Protein AF-A0A2E3U8A0-F1 (afdb_monomer)

Mean predicted aligned error: 9.81 Å

Sequence (98 aa):
MNESTGKESTGNEHTADSVTVDEIDADIQVDATGLFCPEPVMLLHNRFRDMQAGDTLLMTATDPSTTRDVPKFCLFLGHELLARDEQGGTYRYLLRKH

Solvent-accessible surface area (backbone atoms only — not comparable to full-atom values): 6071 Å² total; per-residue (Å²): 133,88,83,83,90,87,80,86,92,85,88,83,92,83,84,80,88,78,68,51,64,87,78,51,87,51,80,38,80,42,84,31,60,90,40,55,91,65,50,44,61,53,51,49,53,57,52,60,67,78,51,55,75,69,41,29,36,32,38,36,28,51,47,76,64,49,77,61,48,51,62,47,50,22,66,74,73,62,33,44,76,75,26,68,49,78,54,97,66,38,36,37,38,31,33,30,38,99

Radius of gyration: 15.48 Å; Cα contacts (8 Å, |Δi|>4): 148; chains: 1; bounding box: 46×41×27 Å

Structure (mmCIF, N/CA/C/O backbone):
data_AF-A0A2E3U8A0-F1
#
_entry.id   AF-A0A2E3U8A0-F1
#
loop_
_atom_site.group_PDB
_atom_site.id
_atom_site.type_symbol
_atom_site.label_atom_id
_atom_site.label_alt_id
_atom_site.label_comp_id
_atom_site.label_asym_id
_atom_site.label_entity_id
_atom_site.label_seq_id
_atom_site.pdbx_PDB_ins_code
_atom_site.Cartn_x
_atom_site.Cartn_y
_atom_site.Cartn_z
_atom_site.occupancy
_atom_site.B_iso_or_equiv
_atom_site.auth_seq_id
_atom_site.auth_comp_id
_atom_site.auth_asym_id
_atom_site.auth_atom_id
_atom_site.pdbx_PDB_model_num
ATOM 1 N N . MET A 1 1 ? -32.860 19.843 3.736 1.00 46.25 1 MET A N 1
ATOM 2 C CA . MET A 1 1 ? -32.029 18.674 4.066 1.00 46.25 1 MET A CA 1
ATOM 3 C C . MET A 1 1 ? -30.585 19.146 4.083 1.00 46.25 1 MET A C 1
ATOM 5 O O . MET A 1 1 ? -30.030 19.419 3.030 1.00 46.25 1 MET A O 1
ATOM 9 N N . ASN A 1 2 ? -30.081 19.392 5.291 1.00 39.50 2 ASN A N 1
ATOM 10 C CA . ASN A 1 2 ? -28.661 19.509 5.664 1.00 39.50 2 ASN A CA 1
ATOM 11 C C . ASN A 1 2 ? -27.846 18.360 5.020 1.00 39.50 2 ASN A C 1
ATOM 13 O O . ASN A 1 2 ? -28.405 17.289 4.825 1.00 39.50 2 ASN A O 1
ATOM 17 N N . GLU A 1 3 ? -26.609 18.529 4.546 1.00 40.66 3 GLU A N 1
ATOM 18 C CA . GLU A 1 3 ? -25.377 18.879 5.278 1.00 40.66 3 GLU A CA 1
ATOM 19 C C . GLU A 1 3 ? -24.318 19.421 4.289 1.00 40.66 3 GLU A C 1
ATOM 21 O O . GLU A 1 3 ? -24.178 18.919 3.180 1.00 40.66 3 GLU A O 1
ATOM 26 N N . SER A 1 4 ? -23.736 20.592 4.552 1.00 46.75 4 SER A N 1
ATOM 27 C CA . SER A 1 4 ? -22.425 20.775 5.213 1.00 46.75 4 SER A CA 1
ATOM 28 C C . SER A 1 4 ? -21.251 20.833 4.228 1.00 46.75 4 SER A C 1
ATOM 30 O O . SER A 1 4 ? -20.666 19.838 3.828 1.00 46.75 4 SER A O 1
ATOM 32 N N . THR A 1 5 ? -20.950 22.072 3.844 1.00 45.66 5 THR A N 1
ATOM 33 C CA . THR A 1 5 ? -19.640 22.736 3.898 1.00 45.66 5 THR A CA 1
ATOM 34 C C . THR A 1 5 ? -18.388 21.861 4.061 1.00 45.66 5 THR A C 1
ATOM 36 O O . THR A 1 5 ? -18.181 21.242 5.099 1.00 45.66 5 THR A O 1
ATOM 39 N N . GLY A 1 6 ? -17.478 21.978 3.092 1.00 41.44 6 GLY A N 1
ATOM 40 C CA . GLY A 1 6 ? -16.084 21.541 3.171 1.00 41.44 6 GLY A CA 1
ATOM 41 C C . GLY A 1 6 ? -15.269 22.229 2.080 1.00 41.44 6 GLY A C 1
ATOM 42 O O . GLY A 1 6 ? -15.029 21.665 1.020 1.00 41.44 6 GLY A O 1
ATOM 43 N N . LYS A 1 7 ? -14.966 23.507 2.303 1.00 42.38 7 LYS A N 1
ATOM 44 C CA . LYS A 1 7 ? -14.158 24.372 1.442 1.00 42.38 7 LYS A CA 1
ATOM 45 C C . LYS A 1 7 ? -12.664 24.247 1.804 1.00 42.38 7 LYS A C 1
ATOM 47 O O . LYS A 1 7 ? -12.350 24.014 2.964 1.00 42.38 7 LYS A O 1
ATOM 52 N N . GLU A 1 8 ? -11.824 24.577 0.818 1.00 38.75 8 GLU A N 1
ATOM 53 C CA . GLU A 1 8 ? -10.436 25.097 0.903 1.00 38.75 8 GLU A CA 1
ATOM 54 C C . GLU A 1 8 ? -9.303 24.058 1.058 1.00 38.75 8 GLU A C 1
ATOM 56 O O . GLU A 1 8 ? -9.272 23.290 2.007 1.00 38.75 8 GLU A O 1
ATOM 61 N N . SER A 1 9 ? -8.430 23.860 0.056 1.00 49.72 9 SER A N 1
ATOM 62 C CA . SER A 1 9 ? -7.401 24.747 -0.549 1.00 49.72 9 SER A CA 1
ATOM 63 C C . SER A 1 9 ? -6.117 24.851 0.281 1.00 49.72 9 SER A C 1
ATOM 65 O O . SER A 1 9 ? -6.106 25.516 1.307 1.00 49.72 9 SER A O 1
ATOM 67 N N . THR A 1 10 ? -5.026 24.258 -0.215 1.00 37.59 10 THR A N 1
ATOM 68 C CA . THR A 1 10 ? -3.596 24.673 -0.145 1.00 37.59 10 THR A CA 1
ATOM 69 C C . THR A 1 10 ? -2.801 23.487 -0.723 1.00 37.59 10 THR A C 1
ATOM 71 O O . THR A 1 10 ? -2.973 22.371 -0.265 1.00 37.59 10 THR A O 1
ATOM 74 N N . GLY A 1 11 ? -2.028 23.548 -1.807 1.00 46.59 11 GLY A N 1
ATOM 75 C CA . GLY A 1 11 ? -1.182 24.611 -2.324 1.00 46.59 11 GLY A CA 1
ATOM 76 C C . GLY A 1 11 ? 0.272 24.285 -1.975 1.00 46.59 11 GLY A C 1
ATOM 77 O O . GLY A 1 11 ? 0.722 24.731 -0.930 1.00 46.59 11 GLY A O 1
ATOM 78 N N . ASN A 1 12 ? 0.98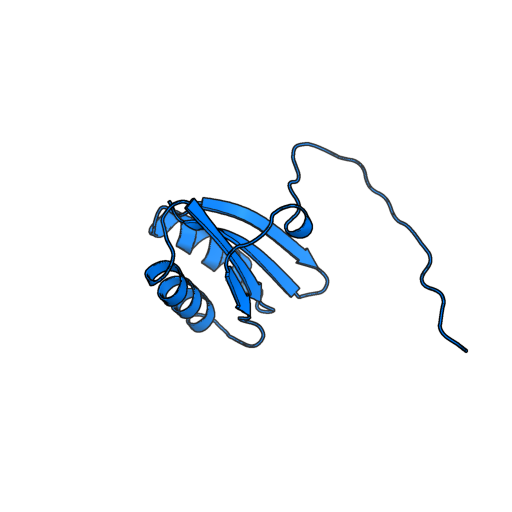3 23.524 -2.822 1.00 40.41 12 ASN A N 1
ATOM 79 C CA . ASN A 1 12 ? 2.413 23.740 -3.074 1.00 40.41 12 ASN A CA 1
ATOM 80 C C . ASN A 1 12 ? 2.891 23.031 -4.356 1.00 40.41 12 ASN A C 1
ATOM 82 O O . ASN A 1 12 ? 2.691 21.833 -4.541 1.00 40.41 12 ASN A O 1
ATOM 86 N N . GLU A 1 13 ? 3.561 23.792 -5.215 1.00 48.44 13 GLU A N 1
ATOM 87 C CA . GLU A 1 13 ? 4.324 23.333 -6.374 1.00 48.44 13 GLU A CA 1
ATOM 88 C C . GLU A 1 13 ? 5.663 22.727 -5.909 1.00 48.44 13 GLU A C 1
ATOM 90 O O . GLU A 1 13 ? 6.386 23.413 -5.193 1.00 48.44 13 GLU A O 1
ATOM 95 N N . HIS A 1 14 ? 6.028 21.503 -6.329 1.00 40.88 14 HIS A N 1
ATOM 96 C CA . HIS A 1 14 ? 7.327 21.199 -6.973 1.00 40.88 14 HIS A CA 1
ATOM 97 C C . HIS A 1 14 ? 7.516 19.702 -7.318 1.00 40.88 14 HIS A C 1
ATOM 99 O O . HIS A 1 14 ? 7.589 18.849 -6.442 1.00 40.88 14 HIS A O 1
ATOM 105 N N . THR A 1 15 ? 7.808 19.473 -8.603 1.00 39.53 15 THR A N 1
ATOM 106 C CA . THR A 1 15 ? 8.635 18.404 -9.211 1.00 39.53 15 THR A CA 1
ATOM 107 C C . THR A 1 15 ? 8.137 16.954 -9.302 1.00 39.53 15 THR A C 1
ATOM 109 O O . THR A 1 15 ? 8.205 16.186 -8.353 1.00 39.53 15 THR A O 1
ATOM 112 N N . ALA A 1 16 ? 7.868 16.599 -10.566 1.00 45.34 16 ALA A N 1
ATOM 113 C CA . ALA A 1 16 ? 8.147 15.335 -11.255 1.00 45.34 16 ALA A CA 1
ATOM 114 C C . ALA A 1 16 ? 7.371 14.080 -10.814 1.00 45.34 16 ALA A C 1
ATOM 116 O O . ALA A 1 16 ? 7.706 13.434 -9.830 1.00 45.34 16 ALA A O 1
ATOM 117 N N . ASP A 1 17 ? 6.399 13.711 -11.655 1.00 45.94 17 ASP A N 1
ATOM 118 C CA . ASP A 1 17 ? 5.867 12.348 -11.811 1.00 45.94 17 ASP A CA 1
ATOM 119 C C . ASP A 1 17 ? 5.314 11.708 -10.521 1.00 45.94 17 ASP A C 1
ATOM 121 O O . ASP A 1 17 ? 5.711 10.625 -10.104 1.00 45.94 17 ASP A O 1
ATOM 125 N N . SER A 1 18 ? 4.401 12.401 -9.834 1.00 48.56 18 SER A N 1
ATOM 126 C CA . SER A 1 18 ? 3.676 11.819 -8.696 1.00 48.56 18 SER A CA 1
ATOM 127 C C . SER A 1 18 ? 2.413 11.131 -9.185 1.00 48.56 18 SER A C 1
ATOM 129 O O . SER A 1 18 ? 1.341 11.725 -9.166 1.00 48.56 18 SER A O 1
ATOM 131 N N . VAL A 1 19 ? 2.546 9.883 -9.625 1.00 58.12 19 VAL A N 1
ATOM 132 C CA . VAL A 1 19 ? 1.387 9.002 -9.778 1.00 58.12 19 VAL A CA 1
ATOM 133 C C . VAL A 1 19 ? 0.796 8.781 -8.387 1.00 58.12 19 VAL A C 1
ATOM 135 O O . VAL A 1 19 ? 1.447 8.202 -7.511 1.00 58.12 19 VAL A O 1
ATOM 138 N N . THR A 1 20 ? -0.405 9.300 -8.146 1.00 68.19 20 THR A N 1
ATOM 139 C CA . THR A 1 20 ? -1.070 9.141 -6.850 1.00 68.19 20 THR A CA 1
ATOM 140 C C . THR A 1 20 ? -1.723 7.761 -6.758 1.00 68.19 20 THR A C 1
ATOM 142 O O . THR A 1 20 ? -2.133 7.179 -7.760 1.00 68.19 20 THR A O 1
ATOM 145 N N . VAL A 1 21 ? -1.830 7.204 -5.545 1.00 74.44 21 VAL A N 1
ATOM 146 C CA . VAL A 1 21 ? -2.475 5.888 -5.329 1.00 74.44 21 VAL A CA 1
ATOM 147 C C . VAL A 1 21 ? -3.943 5.852 -5.778 1.00 74.44 21 VAL A C 1
ATOM 149 O O . VAL A 1 21 ? -4.469 4.769 -5.990 1.00 74.44 21 VAL A O 1
ATOM 152 N N . ASP A 1 22 ? -4.591 7.014 -5.905 1.00 69.44 22 ASP A N 1
ATOM 153 C CA . ASP A 1 22 ? -5.984 7.166 -6.350 1.00 69.44 22 ASP A CA 1
ATOM 154 C C . ASP A 1 22 ? -6.125 7.104 -7.883 1.00 69.44 22 ASP A C 1
ATOM 156 O O . ASP A 1 22 ? -7.189 6.784 -8.402 1.00 69.44 22 ASP A O 1
ATOM 160 N N . GLU A 1 23 ? -5.042 7.361 -8.624 1.00 73.31 23 GLU A N 1
ATOM 161 C CA . GLU A 1 23 ? -5.040 7.345 -10.093 1.00 73.31 23 GLU A CA 1
ATOM 162 C C . GLU A 1 23 ? -4.829 5.947 -10.688 1.00 73.31 23 GLU A C 1
ATOM 164 O O . GLU A 1 23 ? -5.032 5.760 -11.890 1.00 73.31 23 GLU A O 1
ATOM 169 N N . ILE A 1 24 ? -4.420 4.964 -9.879 1.00 78.44 24 ILE A N 1
ATOM 170 C CA . ILE A 1 24 ? -4.223 3.588 -10.341 1.00 78.44 24 ILE A CA 1
ATOM 171 C C . ILE A 1 24 ? -5.302 2.679 -9.763 1.00 78.44 24 ILE A C 1
ATOM 173 O O . ILE A 1 24 ? -5.431 2.530 -8.549 1.00 78.44 24 ILE A O 1
ATOM 177 N N . ASP A 1 25 ? -6.011 1.998 -10.662 1.00 81.12 25 ASP A N 1
ATOM 178 C CA . ASP A 1 25 ? -6.937 0.930 -10.308 1.00 81.12 25 ASP A CA 1
ATOM 179 C C . ASP A 1 25 ? -6.147 -0.269 -9.753 1.00 81.12 25 ASP A C 1
ATOM 181 O O . ASP A 1 25 ? -5.318 -0.888 -10.433 1.00 81.12 25 ASP A O 1
ATOM 185 N N . ALA A 1 26 ? -6.330 -0.536 -8.462 1.00 88.75 26 ALA A N 1
ATOM 186 C CA . ALA A 1 26 ? -5.731 -1.681 -7.799 1.00 88.75 26 ALA A CA 1
ATOM 187 C C . ALA A 1 26 ? -6.663 -2.885 -7.929 1.00 88.75 26 ALA A C 1
ATOM 189 O O . ALA A 1 26 ? -7.789 -2.830 -7.435 1.00 88.75 26 ALA A O 1
ATOM 190 N N . ASP A 1 27 ? -6.173 -3.976 -8.518 1.00 91.12 27 ASP A N 1
ATOM 191 C CA . ASP A 1 27 ? -6.955 -5.209 -8.671 1.00 91.12 27 ASP A CA 1
ATOM 192 C C . ASP A 1 27 ? -7.339 -5.794 -7.301 1.00 91.12 27 ASP A C 1
ATOM 194 O O . ASP A 1 27 ? -8.464 -6.240 -7.065 1.00 91.12 27 ASP A O 1
ATOM 198 N N . ILE A 1 28 ? -6.408 -5.718 -6.345 1.00 91.62 28 ILE A N 1
ATOM 199 C CA . ILE A 1 28 ? -6.590 -6.242 -4.994 1.00 91.62 28 ILE A CA 1
ATOM 200 C C . ILE A 1 28 ? -6.359 -5.146 -3.966 1.00 91.62 28 ILE A C 1
ATOM 202 O O . ILE A 1 28 ? -5.366 -4.425 -3.998 1.00 91.62 28 ILE A O 1
ATOM 206 N N . GLN A 1 29 ? -7.251 -5.066 -2.983 1.00 91.00 29 GLN A N 1
ATOM 207 C CA . GLN A 1 29 ? -7.098 -4.168 -1.846 1.00 91.00 29 GLN A CA 1
ATOM 208 C C . GLN A 1 29 ? -6.932 -4.958 -0.555 1.00 91.00 29 GLN A C 1
ATOM 210 O O . GLN A 1 29 ? -7.612 -5.954 -0.300 1.00 91.00 29 GLN A O 1
ATOM 215 N N . VAL A 1 30 ? -5.997 -4.502 0.266 1.00 90.12 30 VAL A N 1
ATOM 216 C CA . VAL A 1 30 ? -5.610 -5.127 1.516 1.00 90.12 30 VAL A CA 1
ATOM 217 C C . VAL A 1 30 ? -5.680 -4.101 2.624 1.00 90.12 30 VAL A C 1
ATOM 219 O O . VAL A 1 30 ? -4.947 -3.116 2.619 1.00 90.12 30 VAL A O 1
ATOM 222 N N . ASP A 1 31 ? -6.511 -4.381 3.618 1.00 90.50 31 ASP A N 1
ATOM 223 C CA . ASP A 1 31 ? -6.502 -3.630 4.860 1.00 90.50 31 ASP A CA 1
ATOM 224 C C . ASP A 1 31 ? -5.610 -4.334 5.888 1.00 90.50 31 ASP A C 1
ATOM 226 O O . ASP A 1 31 ? -5.835 -5.488 6.257 1.00 90.50 31 ASP A O 1
ATOM 230 N N . ALA A 1 32 ? -4.562 -3.635 6.304 1.00 88.19 32 ALA A N 1
ATOM 231 C CA . ALA A 1 32 ? -3.647 -4.012 7.369 1.00 88.19 32 ALA A CA 1
ATOM 232 C C . ALA A 1 32 ? -3.642 -2.946 8.479 1.00 88.19 32 ALA A C 1
ATOM 234 O O . ALA A 1 32 ? -2.647 -2.759 9.185 1.00 88.19 32 ALA A O 1
ATOM 235 N N . THR A 1 33 ? -4.744 -2.204 8.620 1.00 87.75 33 THR A N 1
ATOM 236 C CA . THR A 1 33 ? -4.890 -1.216 9.687 1.00 87.75 33 THR A CA 1
ATOM 237 C C . THR A 1 33 ? -4.981 -1.925 11.039 1.00 87.75 33 THR A C 1
ATOM 239 O O . THR A 1 33 ? -5.552 -3.006 11.170 1.00 87.75 33 THR A O 1
ATOM 242 N N . GLY A 1 34 ? -4.322 -1.368 12.057 1.00 84.44 34 GLY A N 1
ATOM 243 C CA . GLY A 1 34 ? -4.226 -2.004 13.377 1.00 84.44 34 GLY A CA 1
ATOM 244 C C . GLY A 1 34 ? -3.325 -3.248 13.459 1.00 84.44 34 GLY A C 1
ATOM 245 O O . GLY A 1 34 ? -3.175 -3.794 14.552 1.00 84.44 34 GLY A O 1
ATOM 246 N N . LEU A 1 35 ? -2.699 -3.678 12.356 1.00 85.19 35 LEU A N 1
ATOM 247 C CA . LEU A 1 35 ? -1.683 -4.731 12.366 1.00 85.19 35 LEU A CA 1
ATOM 248 C C . LEU A 1 35 ? -0.288 -4.135 12.581 1.00 85.19 35 LEU A C 1
ATOM 250 O O . LEU A 1 35 ? 0.048 -3.080 12.045 1.00 85.19 35 LEU A O 1
ATOM 254 N N . PHE A 1 36 ? 0.544 -4.849 13.337 1.00 81.81 36 PHE A N 1
ATOM 255 C CA . PHE A 1 36 ? 1.922 -4.459 13.637 1.00 81.81 36 PHE A CA 1
ATOM 256 C C . PHE A 1 36 ? 2.905 -5.485 13.079 1.00 81.81 36 PHE A C 1
ATOM 258 O O . PHE A 1 36 ? 2.571 -6.656 12.898 1.00 81.81 36 PHE A O 1
ATOM 265 N N . CYS A 1 37 ? 4.133 -5.045 12.801 1.00 73.50 37 CYS A N 1
ATOM 266 C CA . CYS A 1 37 ? 5.183 -5.907 12.262 1.00 73.50 37 CYS A CA 1
ATOM 267 C C . CYS A 1 37 ? 5.354 -7.183 13.125 1.00 73.50 37 CYS A C 1
ATOM 269 O O . CYS A 1 37 ? 5.475 -7.058 14.348 1.00 73.50 37 CYS A O 1
ATOM 271 N N . PRO A 1 38 ? 5.371 -8.400 12.533 1.00 80.88 38 PRO A N 1
ATOM 272 C CA . PRO A 1 38 ? 5.481 -8.714 11.097 1.00 80.88 38 PRO A CA 1
ATOM 273 C C . PRO A 1 38 ? 4.161 -9.024 10.359 1.00 80.88 38 PRO A C 1
ATOM 275 O O . PRO A 1 38 ? 4.199 -9.355 9.173 1.00 80.88 38 PRO A O 1
ATOM 278 N N . GLU A 1 39 ? 3.004 -8.904 11.010 1.00 83.25 39 GLU A N 1
ATOM 279 C CA . GLU A 1 39 ? 1.688 -9.260 10.447 1.00 83.25 39 GLU A CA 1
ATOM 280 C C . GLU A 1 39 ? 1.384 -8.638 9.062 1.00 83.25 39 GLU A C 1
ATOM 282 O O . GLU A 1 39 ? 1.039 -9.396 8.150 1.00 83.25 39 GLU A O 1
ATOM 287 N N . PRO A 1 40 ? 1.551 -7.315 8.820 1.00 83.94 40 PRO A N 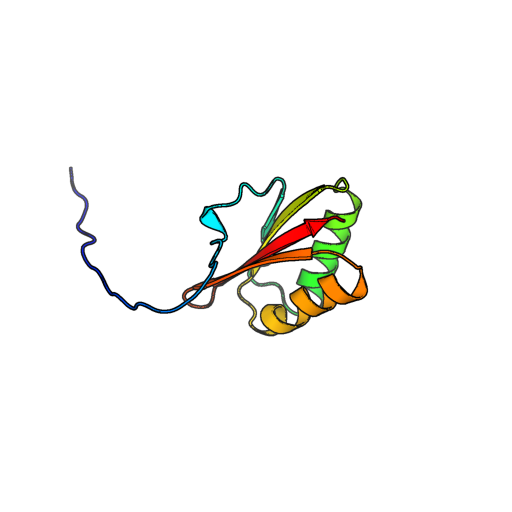1
ATOM 288 C CA . PRO A 1 40 ? 1.196 -6.707 7.530 1.00 83.94 40 PRO A CA 1
ATOM 289 C C . PRO A 1 40 ? 2.015 -7.270 6.360 1.00 83.94 40 PRO A C 1
ATOM 291 O O . PRO A 1 40 ? 1.494 -7.477 5.265 1.00 83.94 40 PRO A O 1
ATOM 294 N N . VAL A 1 41 ? 3.292 -7.583 6.598 1.00 83.94 41 VAL A N 1
ATOM 295 C CA . VAL A 1 41 ? 4.190 -8.158 5.585 1.00 83.94 41 VAL A CA 1
ATOM 296 C C . VAL A 1 41 ? 3.812 -9.605 5.280 1.00 83.94 41 VAL A C 1
ATOM 298 O O . VAL A 1 41 ? 3.833 -10.025 4.122 1.00 83.94 41 VAL A O 1
ATOM 301 N N . MET A 1 42 ? 3.431 -10.376 6.303 1.00 86.56 42 MET A N 1
ATOM 302 C CA . MET A 1 42 ? 2.942 -11.741 6.106 1.00 86.56 42 MET A CA 1
ATOM 303 C C . MET A 1 42 ? 1.635 -11.760 5.314 1.00 86.56 42 MET A C 1
ATOM 305 O O . MET A 1 42 ? 1.456 -12.606 4.436 1.00 86.56 42 MET A O 1
ATOM 309 N N . LEU A 1 43 ? 0.742 -10.810 5.585 1.00 87.56 43 LEU A N 1
ATOM 310 C CA . LEU A 1 43 ? -0.527 -10.699 4.883 1.00 87.56 43 LEU A CA 1
ATOM 311 C C . LEU A 1 43 ? -0.323 -10.299 3.415 1.00 87.56 43 LEU A C 1
ATOM 313 O O . LEU A 1 43 ? -0.899 -10.940 2.535 1.00 87.56 43 LEU A O 1
ATOM 317 N N . LEU A 1 44 ? 0.566 -9.337 3.140 1.00 88.06 44 LEU A N 1
ATOM 318 C CA . LEU A 1 44 ? 1.049 -9.033 1.788 1.00 88.06 44 LEU A CA 1
ATOM 319 C C . LEU A 1 44 ? 1.567 -10.291 1.085 1.00 88.06 44 LEU A C 1
ATOM 321 O O . LEU A 1 44 ? 1.089 -10.627 0.006 1.00 88.06 44 LEU A O 1
ATOM 325 N N . HIS A 1 45 ? 2.489 -11.031 1.708 1.00 87.75 45 HIS A N 1
ATOM 326 C CA . HIS A 1 45 ? 3.044 -12.257 1.131 1.00 87.75 45 HIS A CA 1
ATOM 327 C C . HIS A 1 45 ? 1.972 -13.283 0.764 1.00 87.75 45 HIS A C 1
ATOM 329 O O . HIS A 1 45 ? 2.028 -13.885 -0.310 1.00 87.75 45 HIS A O 1
ATOM 335 N N . ASN A 1 46 ? 0.984 -13.468 1.640 1.00 89.19 46 ASN A N 1
ATOM 336 C CA . ASN A 1 46 ? -0.099 -14.402 1.387 1.00 89.19 46 ASN A CA 1
ATOM 337 C C . ASN A 1 46 ? -0.962 -13.952 0.199 1.00 89.19 46 ASN A C 1
ATOM 339 O O . ASN A 1 46 ? -1.291 -14.764 -0.653 1.00 89.19 46 ASN A O 1
ATOM 343 N N . ARG A 1 47 ? -1.264 -12.653 0.085 1.00 89.56 47 ARG A N 1
ATOM 344 C CA . ARG A 1 47 ? -2.037 -12.105 -1.043 1.00 89.56 47 ARG A CA 1
ATOM 345 C C . ARG A 1 47 ? -1.278 -12.190 -2.363 1.00 89.56 47 ARG A C 1
ATOM 347 O O . ARG A 1 47 ? -1.839 -12.632 -3.358 1.00 89.56 47 ARG A O 1
ATOM 354 N N . PHE A 1 48 ? 0.016 -11.886 -2.350 1.00 87.88 48 PHE A N 1
ATOM 355 C CA . PHE A 1 48 ? 0.889 -12.013 -3.519 1.00 87.88 48 PHE A CA 1
ATOM 356 C C . PHE A 1 48 ? 0.994 -13.445 -4.056 1.00 87.88 48 PHE A C 1
ATOM 358 O O . PHE A 1 48 ? 1.289 -13.638 -5.239 1.00 87.88 48 PHE A O 1
ATOM 365 N N . ARG A 1 49 ? 0.756 -14.459 -3.217 1.00 86.56 49 ARG A N 1
ATOM 366 C CA . ARG A 1 49 ? 0.741 -15.860 -3.650 1.00 86.56 49 ARG A CA 1
ATOM 367 C C . ARG A 1 49 ? -0.434 -16.163 -4.582 1.00 86.56 49 ARG A C 1
ATOM 369 O O . ARG A 1 49 ? -0.225 -16.880 -5.557 1.00 86.56 49 ARG A O 1
ATOM 376 N N . ASP A 1 50 ? -1.610 -15.609 -4.303 1.00 87.12 50 ASP A N 1
ATOM 377 C CA . ASP A 1 50 ? -2.829 -15.810 -5.100 1.00 87.12 50 ASP A CA 1
ATOM 378 C C . ASP A 1 50 ? -2.932 -14.864 -6.315 1.00 87.12 50 ASP A C 1
ATOM 380 O O . ASP A 1 50 ? -3.704 -15.124 -7.232 1.00 87.12 50 ASP A O 1
ATOM 384 N N . MET A 1 51 ? -2.126 -13.798 -6.353 1.00 88.69 51 MET A N 1
ATOM 385 C CA . MET A 1 51 ? -2.059 -12.834 -7.464 1.00 88.69 51 MET A CA 1
ATOM 386 C C . MET A 1 51 ? -1.436 -13.405 -8.743 1.00 88.69 51 MET A C 1
ATOM 388 O O . MET A 1 51 ? -0.582 -14.295 -8.694 1.00 88.69 51 MET A O 1
ATOM 392 N N . GLN A 1 52 ? -1.750 -12.816 -9.890 1.00 88.56 52 GLN A N 1
ATOM 393 C CA . GLN A 1 52 ? -1.069 -13.049 -11.162 1.00 88.56 52 GLN A CA 1
ATOM 394 C C . GLN A 1 52 ? 0.050 -12.023 -11.393 1.00 88.56 52 GLN A C 1
ATOM 396 O O . GLN A 1 52 ? 0.085 -10.952 -10.790 1.00 88.56 52 GLN A O 1
ATOM 401 N N . ALA A 1 53 ? 1.028 -12.371 -12.233 1.00 88.88 53 ALA A N 1
ATOM 402 C CA . ALA A 1 53 ? 2.062 -11.417 -12.629 1.00 88.88 53 ALA A CA 1
ATOM 403 C C . ALA A 1 53 ? 1.424 -10.287 -13.450 1.00 88.88 53 ALA A C 1
ATOM 405 O O . ALA A 1 53 ? 0.722 -10.551 -14.423 1.00 88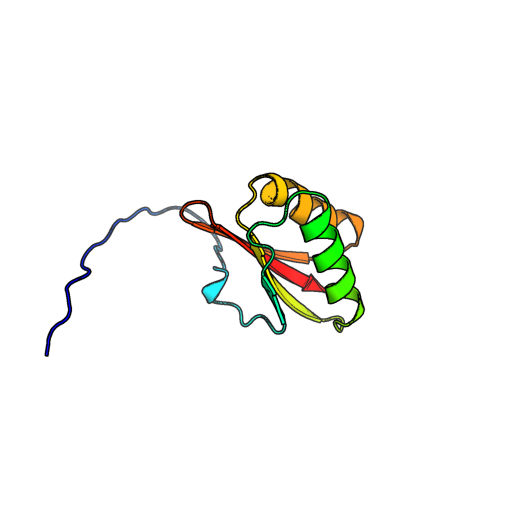.88 53 ALA A O 1
ATOM 406 N N . GLY A 1 54 ? 1.676 -9.044 -13.052 1.00 88.81 54 GLY A N 1
ATOM 407 C CA . GLY A 1 54 ? 1.029 -7.847 -13.579 1.00 88.81 54 GLY A CA 1
ATOM 408 C C . GLY A 1 54 ? -0.043 -7.263 -12.657 1.00 88.81 54 GLY A C 1
ATOM 409 O O . GLY A 1 54 ? -0.301 -6.065 -12.769 1.00 88.81 54 GLY A O 1
ATOM 410 N N . ASP A 1 55 ? -0.598 -8.045 -11.724 1.00 92.50 55 ASP A N 1
ATOM 411 C CA . ASP A 1 55 ? -1.648 -7.559 -10.824 1.00 92.50 55 ASP A CA 1
ATOM 412 C C . ASP A 1 55 ? -1.120 -6.498 -9.860 1.00 92.50 55 ASP A C 1
ATOM 414 O O . ASP A 1 55 ? 0.024 -6.545 -9.382 1.00 92.50 55 ASP A O 1
ATOM 418 N N . THR A 1 56 ? -1.998 -5.554 -9.542 1.00 92.06 56 THR A N 1
ATOM 419 C CA . THR A 1 56 ? -1.756 -4.458 -8.610 1.00 92.06 56 THR A CA 1
ATOM 420 C C . THR A 1 56 ? -2.452 -4.715 -7.279 1.00 92.06 56 THR A C 1
ATOM 422 O O . THR A 1 56 ? -3.603 -5.140 -7.220 1.00 92.06 56 THR A O 1
ATOM 425 N N . LEU A 1 57 ? -1.743 -4.452 -6.184 1.00 92.38 57 LEU A N 1
ATOM 426 C CA . LEU A 1 57 ? -2.255 -4.575 -4.827 1.00 92.38 57 LEU A CA 1
ATOM 427 C C . LEU A 1 57 ? -2.076 -3.265 -4.073 1.00 92.38 57 LEU A C 1
ATOM 429 O O . LEU A 1 57 ? -0.956 -2.783 -3.911 1.00 92.38 57 LEU A O 1
ATOM 433 N N . LEU A 1 58 ? -3.179 -2.722 -3.568 1.00 92.31 58 LEU A N 1
ATOM 434 C CA . LEU A 1 58 ? -3.203 -1.566 -2.684 1.00 92.31 58 LEU A CA 1
ATOM 435 C C . LEU A 1 58 ? -3.304 -2.028 -1.231 1.00 92.31 58 LEU A C 1
ATOM 437 O O . LEU A 1 58 ? -4.314 -2.592 -0.824 1.00 92.31 58 LEU A O 1
ATOM 441 N N . MET A 1 59 ? -2.269 -1.777 -0.435 1.00 90.94 59 MET A N 1
ATOM 442 C CA . MET A 1 59 ? -2.274 -2.015 1.004 1.00 90.94 59 MET A CA 1
ATOM 443 C C . MET A 1 59 ? -2.510 -0.714 1.765 1.00 90.94 59 MET A C 1
ATOM 445 O O . MET A 1 59 ? -1.779 0.247 1.554 1.00 90.94 59 MET A O 1
ATOM 449 N N . THR A 1 60 ? -3.438 -0.725 2.717 1.00 91.50 60 THR A N 1
ATOM 450 C CA . THR A 1 60 ? -3.655 0.356 3.684 1.00 91.50 60 THR A CA 1
ATOM 451 C C . THR A 1 60 ? -3.204 -0.093 5.071 1.00 91.50 60 THR A C 1
ATOM 453 O O . THR A 1 60 ? -3.578 -1.167 5.528 1.00 91.50 60 THR A O 1
ATOM 456 N N . ALA A 1 61 ? -2.403 0.713 5.759 1.00 91.50 61 ALA A N 1
ATOM 457 C CA . ALA A 1 61 ? -1.907 0.446 7.105 1.00 91.50 61 ALA A CA 1
ATOM 458 C C . ALA A 1 61 ? -1.883 1.730 7.939 1.00 91.50 61 ALA A C 1
ATOM 460 O O . ALA A 1 61 ? -1.866 2.829 7.405 1.00 91.50 61 ALA A O 1
ATOM 461 N N . THR A 1 62 ? -1.853 1.607 9.262 1.00 90.38 62 THR A N 1
ATOM 462 C CA . THR A 1 62 ? -1.719 2.755 10.187 1.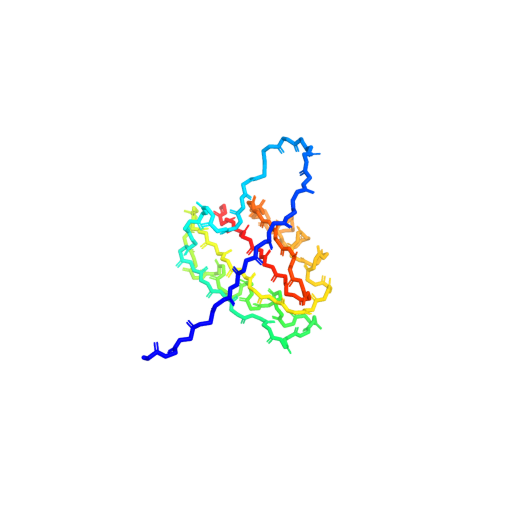00 90.38 62 THR A CA 1
ATOM 463 C C . THR A 1 62 ? -0.408 2.728 10.969 1.00 90.38 62 THR A C 1
ATOM 465 O O . THR A 1 62 ? -0.143 3.611 11.780 1.00 90.38 62 THR A O 1
ATOM 468 N N . ASP A 1 63 ? 0.413 1.699 10.759 1.00 87.06 63 ASP A N 1
ATOM 469 C CA . ASP A 1 63 ? 1.690 1.534 11.442 1.00 87.06 63 ASP A CA 1
ATOM 470 C C . ASP A 1 63 ? 2.833 2.178 10.634 1.00 87.06 63 ASP A C 1
ATOM 472 O O . ASP A 1 63 ? 3.028 1.828 9.466 1.00 87.06 63 ASP A O 1
ATOM 476 N N . PRO A 1 64 ? 3.641 3.073 11.232 1.00 87.88 64 PRO A N 1
ATOM 477 C CA . PRO A 1 64 ? 4.731 3.748 10.533 1.00 87.88 64 PRO A CA 1
ATOM 478 C C . PRO A 1 64 ? 5.872 2.811 10.121 1.00 87.88 64 PRO A C 1
ATOM 480 O O . PRO A 1 64 ? 6.644 3.166 9.229 1.00 87.88 64 PRO A O 1
ATOM 483 N N . SER A 1 65 ? 6.013 1.621 10.715 1.00 87.94 65 SER A N 1
ATOM 484 C CA . SER A 1 65 ? 7.076 0.669 10.347 1.00 87.94 65 SER A CA 1
ATOM 485 C C . SER A 1 65 ? 6.883 0.146 8.922 1.00 87.94 65 SER A C 1
ATOM 487 O O . SER A 1 65 ? 7.863 -0.058 8.198 1.00 87.94 65 SER A O 1
ATOM 489 N N . THR A 1 66 ? 5.627 0.067 8.462 1.00 87.38 66 THR A N 1
ATOM 490 C CA . THR A 1 66 ? 5.279 -0.332 7.088 1.00 87.38 66 THR A CA 1
ATOM 491 C C . THR A 1 66 ? 5.955 0.536 6.022 1.00 87.38 66 THR A C 1
ATOM 493 O O . THR A 1 66 ? 6.339 0.017 4.974 1.00 87.38 66 THR A O 1
ATOM 496 N N . THR A 1 67 ? 6.267 1.805 6.320 1.00 88.50 67 THR A N 1
ATOM 497 C CA . THR A 1 67 ? 7.003 2.702 5.404 1.00 88.50 67 THR A CA 1
ATOM 498 C C . THR A 1 67 ? 8.392 2.186 5.035 1.00 88.50 67 THR A C 1
ATOM 500 O O . THR A 1 67 ? 8.905 2.509 3.963 1.00 88.50 67 THR A O 1
ATOM 503 N N . ARG A 1 68 ? 9.007 1.380 5.90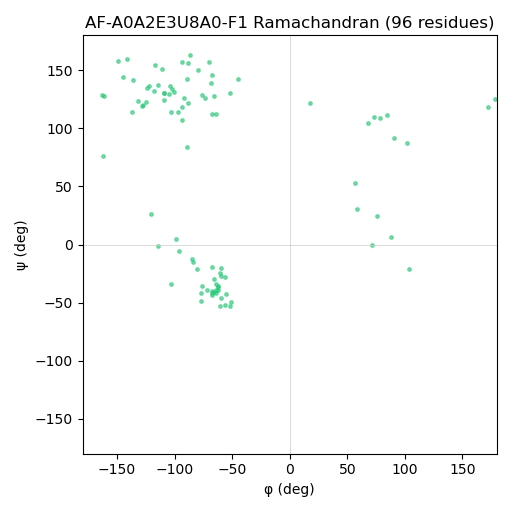8 1.00 88.69 68 ARG A N 1
ATOM 504 C CA . ARG A 1 68 ? 10.326 0.771 5.703 1.00 88.69 68 ARG A CA 1
ATOM 505 C C . ARG A 1 68 ? 10.217 -0.698 5.323 1.00 88.69 68 ARG A C 1
ATOM 507 O O . ARG A 1 68 ? 11.060 -1.174 4.566 1.00 88.69 68 ARG A O 1
ATOM 514 N N . ASP A 1 69 ? 9.220 -1.405 5.843 1.00 88.88 69 ASP A N 1
ATOM 515 C CA . ASP A 1 69 ? 9.054 -2.840 5.617 1.00 88.88 69 ASP A CA 1
ATOM 516 C C . ASP A 1 69 ? 8.486 -3.155 4.228 1.00 88.88 69 ASP A C 1
ATOM 518 O O . ASP A 1 69 ? 9.012 -4.034 3.550 1.00 88.88 69 ASP A O 1
ATOM 522 N N . VAL A 1 70 ? 7.497 -2.395 3.746 1.00 88.81 70 VAL A N 1
ATOM 523 C CA . VAL A 1 70 ? 6.893 -2.582 2.413 1.00 88.81 70 VAL A CA 1
ATOM 524 C C . VAL A 1 70 ? 7.906 -2.429 1.271 1.00 88.81 70 VAL A C 1
ATOM 526 O O . VAL A 1 70 ? 8.027 -3.354 0.468 1.00 88.81 70 VAL A O 1
ATOM 529 N N . PRO A 1 71 ? 8.697 -1.340 1.169 1.00 89.38 71 PRO A N 1
ATOM 530 C CA . PRO A 1 71 ? 9.681 -1.230 0.092 1.00 89.38 71 PRO A CA 1
ATOM 531 C C . PRO A 1 71 ? 10.773 -2.301 0.190 1.00 89.38 71 PRO A C 1
ATOM 533 O O . PRO A 1 71 ? 11.235 -2.797 -0.835 1.00 89.38 71 PRO A O 1
ATOM 536 N N . LYS A 1 72 ? 11.171 -2.707 1.405 1.00 89.75 72 LYS A N 1
ATOM 537 C CA . LYS A 1 72 ? 12.097 -3.835 1.582 1.00 89.75 72 LYS A CA 1
ATOM 538 C C . LYS A 1 72 ? 11.492 -5.140 1.087 1.00 89.75 72 LYS A C 1
ATOM 540 O O . LY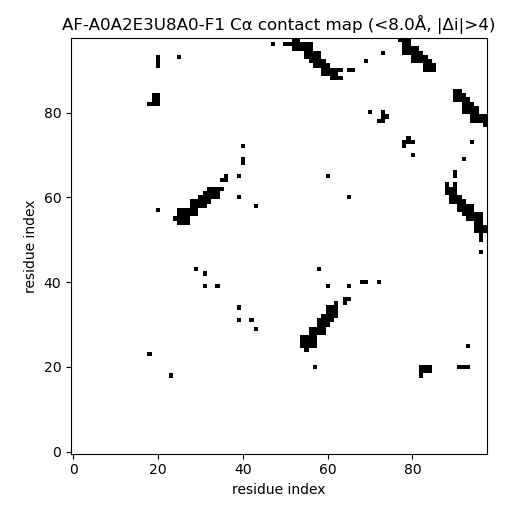S A 1 72 ? 12.196 -5.903 0.443 1.00 89.75 72 LYS A O 1
ATOM 545 N N . PHE A 1 73 ? 10.218 -5.387 1.372 1.00 88.12 73 PHE A N 1
ATOM 546 C CA . PHE A 1 73 ? 9.495 -6.557 0.891 1.00 88.12 73 PHE A CA 1
ATOM 547 C C . PHE A 1 73 ? 9.470 -6.603 -0.642 1.00 88.12 73 PHE A C 1
ATOM 549 O O . PHE A 1 73 ? 9.826 -7.632 -1.215 1.00 88.12 73 PHE A O 1
ATOM 556 N N . CYS A 1 74 ? 9.166 -5.474 -1.297 1.00 89.19 74 CYS A N 1
ATOM 557 C CA . CYS A 1 74 ? 9.248 -5.349 -2.754 1.00 89.19 74 CYS A CA 1
ATOM 558 C C . CYS A 1 74 ? 10.646 -5.693 -3.275 1.00 89.19 74 CYS A C 1
ATOM 560 O O . CYS A 1 74 ? 10.791 -6.564 -4.125 1.00 89.19 74 CYS A O 1
ATOM 562 N N . LEU A 1 75 ? 11.687 -5.070 -2.714 1.00 88.31 75 LEU A N 1
ATOM 563 C CA . LEU A 1 75 ? 13.075 -5.300 -3.124 1.00 88.31 75 LEU A CA 1
ATOM 564 C C . LEU A 1 75 ? 13.537 -6.745 -2.890 1.00 88.31 75 LEU A C 1
ATOM 566 O O . LEU A 1 75 ? 14.298 -7.280 -3.690 1.00 88.31 75 LEU A O 1
ATOM 570 N N . PHE A 1 76 ? 13.101 -7.378 -1.799 1.00 87.25 76 PHE A N 1
ATOM 571 C CA . PHE A 1 76 ? 13.537 -8.722 -1.419 1.00 87.25 76 PHE A CA 1
ATOM 572 C C . PHE A 1 76 ? 12.878 -9.816 -2.265 1.00 87.25 76 PHE A C 1
ATOM 574 O O . PHE A 1 76 ? 13.516 -10.822 -2.568 1.00 87.25 76 PHE A O 1
ATOM 581 N N . LEU A 1 77 ? 11.613 -9.624 -2.646 1.00 84.88 77 LEU A N 1
ATOM 582 C CA . LEU A 1 77 ? 10.865 -10.566 -3.484 1.00 84.88 77 LEU A CA 1
ATOM 583 C C . LEU A 1 77 ? 10.877 -10.209 -4.976 1.00 84.88 77 LEU A C 1
ATOM 585 O O . LEU A 1 77 ? 10.395 -10.994 -5.787 1.00 84.88 77 LEU A O 1
ATOM 589 N N . GLY A 1 78 ? 11.439 -9.055 -5.346 1.00 85.50 78 GLY A N 1
ATOM 590 C CA . GLY A 1 78 ? 11.488 -8.581 -6.729 1.00 85.50 78 GLY A CA 1
ATOM 591 C C . GLY A 1 78 ? 10.156 -8.031 -7.244 1.00 85.50 78 GLY A C 1
ATOM 592 O O . GLY A 1 78 ? 9.911 -8.057 -8.445 1.00 85.50 78 GLY A O 1
ATOM 593 N N . HIS A 1 79 ? 9.282 -7.560 -6.355 1.00 89.62 79 HIS A N 1
ATOM 594 C CA . HIS A 1 79 ? 8.051 -6.861 -6.729 1.00 89.62 79 HIS A CA 1
ATOM 595 C C . HIS A 1 79 ? 8.306 -5.365 -6.912 1.00 89.62 79 HIS A C 1
ATOM 597 O O . HIS A 1 79 ? 9.300 -4.818 -6.430 1.00 89.62 79 HIS A O 1
ATOM 603 N N . GLU A 1 80 ? 7.380 -4.685 -7.578 1.00 90.00 80 GLU A N 1
ATOM 604 C CA . GLU A 1 80 ? 7.497 -3.260 -7.870 1.00 90.00 80 GLU A CA 1
ATOM 605 C C . GLU A 1 80 ? 6.621 -2.455 -6.907 1.00 90.00 80 GLU A C 1
ATOM 607 O O . GLU A 1 80 ? 5.466 -2.804 -6.671 1.00 90.00 80 GLU A O 1
ATOM 612 N N . LEU A 1 81 ? 7.157 -1.380 -6.330 1.00 90.81 81 LEU A N 1
ATOM 613 C CA . LEU A 1 81 ? 6.352 -0.393 -5.612 1.00 90.81 81 LEU A CA 1
ATOM 614 C C . LEU A 1 81 ? 5.997 0.714 -6.605 1.00 90.81 81 LEU A C 1
ATOM 616 O O . LEU A 1 81 ? 6.874 1.489 -6.977 1.00 90.81 81 LEU A O 1
ATOM 620 N N . LEU A 1 82 ? 4.738 0.760 -7.035 1.00 90.19 82 LEU A N 1
ATOM 621 C CA . LEU A 1 82 ? 4.259 1.728 -8.022 1.00 90.19 82 LEU A CA 1
ATOM 622 C C . LEU A 1 82 ? 4.051 3.105 -7.395 1.00 90.19 82 LEU A C 1
ATOM 624 O O . LEU A 1 82 ? 4.515 4.110 -7.921 1.00 90.19 82 LEU A O 1
ATOM 628 N N . ALA A 1 83 ? 3.359 3.142 -6.258 1.00 88.94 83 ALA A N 1
ATOM 629 C CA . ALA A 1 83 ? 3.038 4.377 -5.562 1.00 88.94 83 ALA A CA 1
ATOM 630 C C . ALA A 1 83 ? 2.954 4.143 -4.052 1.00 8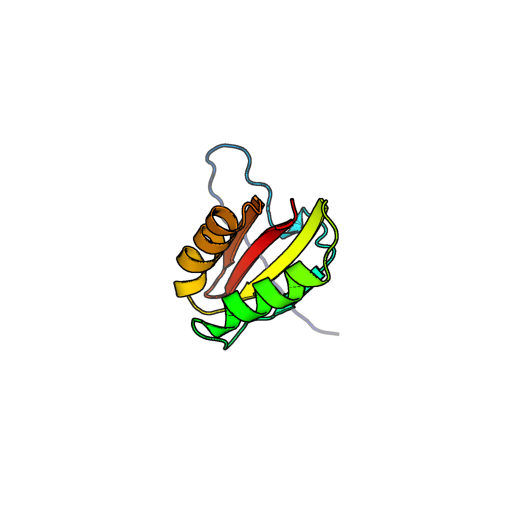8.94 83 ALA A C 1
ATOM 632 O O . ALA A 1 83 ? 2.740 3.027 -3.572 1.00 88.94 83 ALA A O 1
ATOM 633 N N . ARG A 1 84 ? 3.128 5.213 -3.283 1.00 89.31 84 ARG A N 1
ATOM 634 C CA . ARG A 1 84 ? 2.893 5.228 -1.839 1.00 89.31 84 ARG A CA 1
ATOM 635 C C . ARG A 1 84 ? 2.334 6.582 -1.443 1.00 89.31 84 ARG A C 1
ATOM 637 O O . ARG A 1 84 ? 2.753 7.594 -1.994 1.00 89.31 84 ARG A O 1
ATOM 644 N N . ASP A 1 85 ? 1.437 6.577 -0.477 1.00 87.25 85 ASP A N 1
ATOM 645 C CA . ASP A 1 85 ? 0.785 7.772 0.036 1.00 87.25 85 ASP A CA 1
ATOM 646 C C . ASP A 1 85 ? 0.744 7.716 1.562 1.00 87.25 85 ASP A C 1
ATOM 648 O O . ASP A 1 85 ? 0.559 6.650 2.154 1.00 87.25 85 ASP A O 1
ATOM 652 N N . GLU A 1 86 ? 0.940 8.860 2.206 1.00 87.94 86 GLU A N 1
ATOM 653 C CA . GLU A 1 86 ? 0.781 8.998 3.648 1.00 87.94 86 GLU A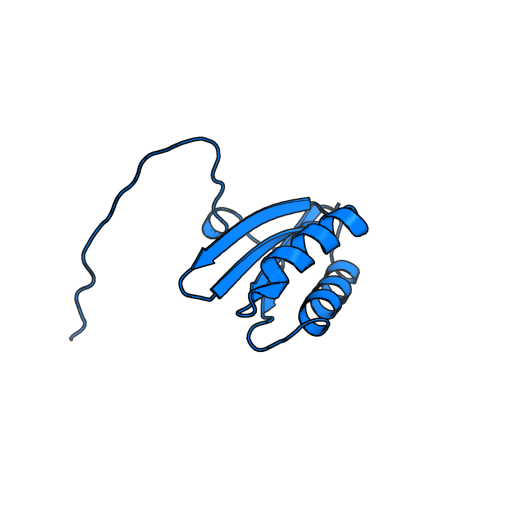 CA 1
ATOM 654 C C . GLU A 1 86 ? -0.143 10.174 3.948 1.00 87.94 86 GLU A C 1
ATOM 656 O O . GLU A 1 86 ? 0.130 11.319 3.593 1.00 87.94 86 GLU A O 1
ATOM 661 N N . GLN A 1 87 ? -1.261 9.890 4.610 1.00 82.75 87 GLN A N 1
ATOM 662 C CA . GLN A 1 87 ? -2.248 10.900 4.962 1.00 82.75 87 GLN A CA 1
ATOM 663 C C . GLN A 1 87 ? -2.741 10.701 6.386 1.00 82.75 87 GLN A C 1
ATOM 665 O O . GLN A 1 87 ? -3.397 9.712 6.708 1.00 82.75 87 GLN A O 1
ATOM 670 N N . GLY A 1 88 ? -2.427 11.668 7.252 1.00 81.44 88 GLY A N 1
ATOM 671 C CA . GLY A 1 88 ? -3.008 11.763 8.595 1.00 81.44 88 GLY A CA 1
ATOM 672 C C . GLY A 1 88 ? -2.784 10.536 9.486 1.00 81.44 88 GLY A C 1
ATOM 673 O O . GLY A 1 88 ? -3.639 10.231 10.310 1.00 81.44 88 GLY A O 1
ATOM 674 N N . GLY A 1 89 ? -1.672 9.810 9.311 1.00 84.75 89 GLY A N 1
ATOM 675 C CA . GLY A 1 89 ? -1.383 8.568 10.045 1.00 84.75 89 GLY A CA 1
ATOM 676 C C . GLY A 1 89 ? -1.933 7.294 9.394 1.00 84.75 89 GLY A C 1
ATOM 677 O O . GLY A 1 89 ? -1.834 6.217 9.976 1.00 84.75 89 GLY A O 1
ATOM 678 N N . THR A 1 90 ? -2.488 7.404 8.187 1.00 88.44 90 THR A N 1
ATOM 679 C CA . THR A 1 90 ? -2.800 6.269 7.316 1.00 88.44 90 THR A CA 1
ATOM 680 C C . THR A 1 90 ? -1.783 6.212 6.18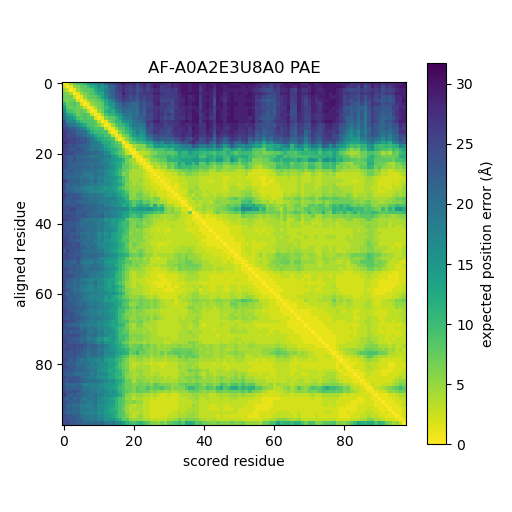7 1.00 88.44 90 THR A C 1
ATOM 682 O O . THR A 1 90 ? -1.554 7.199 5.492 1.00 88.44 90 THR A O 1
ATOM 685 N N . TYR A 1 91 ? -1.198 5.044 5.988 1.00 91.00 91 TYR A N 1
ATOM 686 C CA . TYR A 1 91 ? -0.216 4.740 4.967 1.00 91.00 91 TYR A CA 1
ATOM 687 C C . TYR A 1 91 ? -0.838 3.839 3.913 1.00 91.00 91 TYR A C 1
ATOM 689 O O . TYR A 1 91 ? -1.442 2.820 4.240 1.00 91.00 91 TYR A O 1
ATOM 697 N N . ARG A 1 92 ? -0.684 4.200 2.644 1.00 91.44 92 ARG A N 1
ATOM 698 C CA . ARG A 1 92 ? -1.175 3.424 1.509 1.00 91.44 92 ARG A CA 1
ATOM 699 C C . ARG A 1 92 ? -0.010 3.077 0.603 1.00 91.44 92 ARG A C 1
ATOM 701 O O . ARG A 1 92 ? 0.827 3.925 0.309 1.00 91.44 92 ARG A O 1
ATOM 708 N N . TYR A 1 93 ? 0.039 1.838 0.146 1.00 91.75 93 TYR A N 1
ATOM 709 C CA . TYR A 1 93 ? 1.102 1.334 -0.710 1.00 91.75 93 TYR A CA 1
ATOM 710 C C . TYR A 1 93 ? 0.489 0.601 -1.878 1.00 91.75 93 TYR A C 1
ATOM 712 O O . TYR A 1 93 ? -0.251 -0.354 -1.681 1.00 91.75 93 TYR A O 1
ATOM 720 N N . LEU A 1 94 ? 0.832 1.022 -3.082 1.00 91.56 94 LEU A N 1
ATOM 721 C CA . LEU A 1 94 ? 0.434 0.358 -4.302 1.00 91.56 94 LEU A CA 1
ATOM 722 C C . LEU A 1 94 ? 1.622 -0.428 -4.842 1.00 91.56 94 LEU A C 1
ATOM 724 O O . LEU A 1 94 ? 2.641 0.140 -5.239 1.00 91.56 94 LEU A O 1
ATOM 728 N N . LEU A 1 95 ? 1.486 -1.743 -4.846 1.00 92.06 95 LEU A N 1
ATOM 729 C CA . LEU A 1 95 ? 2.494 -2.672 -5.314 1.00 92.06 95 LEU A CA 1
ATOM 730 C C . LEU A 1 95 ? 2.023 -3.341 -6.604 1.00 92.06 95 LEU A C 1
ATOM 732 O O . LEU A 1 95 ? 0.830 -3.565 -6.782 1.00 92.06 95 LEU A O 1
ATOM 736 N N . ARG A 1 96 ? 2.957 -3.730 -7.468 1.00 90.94 96 ARG A N 1
ATOM 737 C CA . ARG A 1 96 ? 2.698 -4.587 -8.625 1.00 90.94 96 ARG A CA 1
ATOM 738 C C . ARG A 1 96 ? 3.478 -5.880 -8.503 1.00 90.94 96 ARG A C 1
ATOM 740 O O . ARG A 1 96 ? 4.686 -5.866 -8.242 1.00 90.94 96 ARG A O 1
ATOM 747 N N . LYS A 1 97 ? 2.799 -7.000 -8.728 1.00 89.50 97 LYS A N 1
ATOM 748 C CA . LYS A 1 97 ? 3.456 -8.295 -8.857 1.00 89.50 97 LYS A CA 1
ATOM 749 C C . LYS A 1 97 ? 4.177 -8.367 -10.199 1.00 89.50 97 LYS A C 1
ATOM 751 O O . LYS A 1 97 ? 3.571 -8.138 -11.240 1.00 89.50 97 LYS A O 1
ATOM 756 N N . HIS A 1 98 ? 5.464 -8.684 -10.151 1.00 83.38 98 HIS A N 1
ATOM 757 C CA . HIS A 1 98 ? 6.275 -9.007 -11.322 1.00 83.38 98 HIS A CA 1
ATOM 758 C C . HIS A 1 98 ? 6.360 -10.529 -11.505 1.00 83.38 98 HIS A C 1
ATOM 760 O O . HIS A 1 98 ? 6.182 -11.255 -10.496 1.00 83.38 98 HIS A O 1
#

Nearest PDB structures (foldseek):
  3lvk-assembly1_B-2  TM=9.615E-01  e=1.064E-08  Escherichia coli O157:H7 str. EDL933
  1dcj-assembly1_A  TM=8.613E-01  e=3.560E-08  Escherichia coli
  8k1r-assembly1_A  TM=9.367E-01  e=2.381E-05  Spirochaeta thermophila DSM 6578
  8j4c-assembly1_A  TM=9.318E-01  e=7.961E-05  Spirochaeta thermophila DSM 6578
  1jdq-assembly1_A  TM=5.553E-01  e=1.557E-04  Thermotoga maritima

pLDDT: mean 78.8, std 17.62, range [37.59, 92.5]

Secondary structure (DSSP, 8-state):
---------------S----TTTS--SEEEEETT--TTHHHHHHHHHHHHSPTT-EEEEEE--TTHHHHHHHHHHHHT-EEEEEEEETTEEEEEEE--

Foldseek 3Di:
DDDDDDDDDDDDDDDDDAPAPVNDDAPEEAECEPPDPPVQLVVVVVVLVVDDQFGKYKYKYLDPVCVVVVVVSCVVQVKAFPHWDDDPSIIITIIGHD